Protein AF-A0A6P1BXM3-F1 (afdb_monomer)

Structure (mmCIF, N/CA/C/O backbone):
data_AF-A0A6P1BXM3-F1
#
_entry.id   AF-A0A6P1BXM3-F1
#
loop_
_atom_site.group_PDB
_atom_site.id
_atom_site.type_symbol
_atom_site.label_atom_id
_atom_site.label_alt_id
_atom_site.label_comp_id
_atom_site.label_asym_id
_atom_site.label_entity_id
_atom_site.label_seq_id
_atom_site.pdbx_PDB_ins_code
_atom_site.Cartn_x
_atom_site.Cartn_y
_atom_site.Cartn_z
_atom_site.occupancy
_atom_site.B_iso_or_equiv
_atom_site.auth_seq_id
_atom_site.auth_comp_id
_atom_site.auth_asym_id
_atom_site.auth_atom_id
_atom_site.pdbx_PDB_model_num
ATOM 1 N N . TRP A 1 1 ? -7.450 8.785 0.735 1.00 95.38 1 TRP A N 1
ATOM 2 C CA . TRP A 1 1 ? -7.466 8.305 2.133 1.00 95.38 1 TRP A CA 1
ATOM 3 C C . TRP A 1 1 ? -8.852 7.802 2.511 1.00 95.38 1 TRP A C 1
ATOM 5 O O . TRP A 1 1 ? -9.798 8.572 2.406 1.00 95.38 1 TRP A O 1
ATOM 15 N N . LYS A 1 2 ? -8.980 6.552 2.964 1.00 97.00 2 LYS A N 1
ATOM 16 C CA . LYS A 1 2 ? -10.224 5.918 3.433 1.00 97.00 2 LYS A CA 1
ATOM 17 C C . LYS A 1 2 ? -10.027 5.392 4.855 1.00 97.00 2 LYS A C 1
ATOM 19 O O . LYS A 1 2 ? -8.954 4.881 5.160 1.00 97.00 2 LYS A O 1
ATOM 24 N N . ALA A 1 3 ? -11.024 5.534 5.725 1.00 96.62 3 ALA A N 1
ATOM 25 C CA . ALA A 1 3 ? -10.981 4.922 7.052 1.00 96.62 3 ALA A CA 1
ATOM 26 C C . ALA A 1 3 ? -11.148 3.400 6.921 1.00 96.62 3 ALA A C 1
ATOM 28 O O . ALA A 1 3 ? -12.056 2.940 6.231 1.00 96.62 3 ALA A O 1
ATOM 29 N N . VAL A 1 4 ? -10.274 2.626 7.564 1.00 96.44 4 VAL A N 1
ATOM 30 C CA . VAL A 1 4 ? -10.282 1.157 7.504 1.00 96.44 4 VAL A CA 1
ATOM 31 C C . VAL A 1 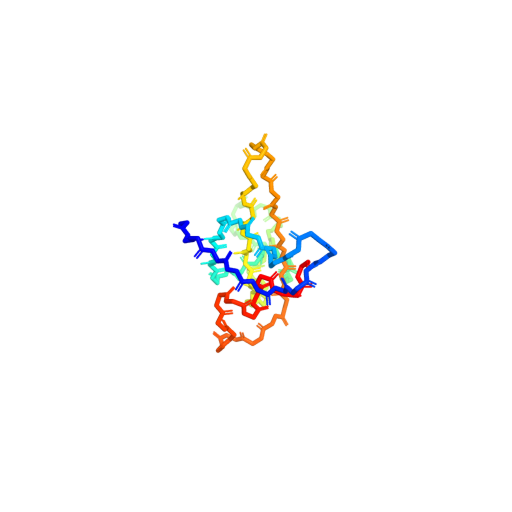4 ? -10.225 0.596 8.922 1.00 96.44 4 VAL A C 1
ATOM 33 O O . VAL A 1 4 ? -9.585 1.174 9.798 1.00 96.44 4 VAL A O 1
ATOM 36 N N . SER A 1 5 ? -10.883 -0.546 9.147 1.00 94.75 5 SER A N 1
ATOM 37 C CA . SER A 1 5 ? -10.649 -1.392 10.322 1.00 94.75 5 SER A CA 1
ATOM 38 C C . SER A 1 5 ? -10.329 -2.822 9.885 1.00 94.75 5 SER A C 1
ATOM 40 O O . SER A 1 5 ? -11.120 -3.437 9.166 1.00 94.75 5 SER A O 1
ATOM 42 N N . TRP A 1 6 ? -9.166 -3.358 10.264 1.00 91.94 6 TRP A N 1
ATOM 43 C CA . TRP A 1 6 ? -8.609 -4.540 9.584 1.00 91.94 6 TRP A CA 1
ATOM 44 C C . TRP A 1 6 ? -8.249 -5.716 10.499 1.00 91.94 6 TRP A C 1
ATOM 46 O O . TRP A 1 6 ? -8.615 -6.837 10.156 1.00 91.94 6 TRP A O 1
ATOM 56 N N . ARG A 1 7 ? -7.642 -5.493 11.673 1.00 89.50 7 ARG A N 1
ATOM 57 C CA . ARG A 1 7 ? -7.295 -6.546 12.655 1.00 89.50 7 ARG A CA 1
ATOM 58 C C . ARG A 1 7 ? -7.918 -6.279 14.025 1.00 89.50 7 ARG A C 1
ATOM 60 O O . ARG A 1 7 ? -8.166 -5.126 14.376 1.00 89.50 7 ARG A O 1
ATOM 67 N N . SER A 1 8 ? -8.142 -7.335 14.803 1.00 92.06 8 SER A N 1
ATOM 68 C CA . SER A 1 8 ? -8.476 -7.229 16.229 1.00 92.06 8 SER A CA 1
ATOM 69 C C . SER A 1 8 ? -7.192 -7.032 17.032 1.00 92.06 8 SER A C 1
ATOM 71 O O . SER A 1 8 ? -6.305 -7.877 16.981 1.00 92.06 8 SER A O 1
ATOM 73 N N . GLY A 1 9 ? -7.074 -5.904 17.730 1.00 88.75 9 GLY A N 1
ATOM 74 C CA . GLY A 1 9 ? -6.015 -5.653 18.705 1.00 88.75 9 GLY A CA 1
ATOM 75 C C . GLY A 1 9 ? -6.497 -5.902 20.135 1.00 88.75 9 GLY A C 1
ATOM 76 O O . GLY A 1 9 ? -7.672 -6.176 20.375 1.00 88.75 9 GLY A O 1
ATOM 77 N N . THR A 1 10 ? -5.598 -5.743 21.106 1.00 91.56 10 THR A N 1
ATOM 78 C CA . THR A 1 10 ? -5.893 -5.945 22.538 1.00 91.56 10 THR A CA 1
ATOM 79 C C . THR A 1 10 ? -6.889 -4.933 23.108 1.00 91.56 10 THR A C 1
ATOM 81 O O . THR A 1 10 ? -7.577 -5.225 24.078 1.00 91.56 10 THR A O 1
ATOM 84 N N . LYS A 1 11 ? -7.008 -3.753 22.487 1.00 90.69 11 LYS A N 1
ATOM 85 C CA . LYS A 1 11 ? -7.960 -2.689 22.859 1.00 90.69 11 LYS A CA 1
ATOM 86 C C . LYS A 1 11 ? -9.116 -2.550 21.856 1.00 90.69 11 LYS A C 1
ATOM 88 O O . LYS A 1 11 ? -9.688 -1.474 21.705 1.00 90.69 11 LYS A O 1
ATOM 93 N N . GLY A 1 12 ? -9.433 -3.625 21.134 1.00 91.31 12 GLY A N 1
ATOM 94 C CA . GLY A 1 12 ? -10.446 -3.645 20.078 1.00 91.31 12 GLY A CA 1
ATOM 95 C C . GLY A 1 12 ? -9.854 -3.561 18.670 1.00 91.31 12 GLY A C 1
ATOM 96 O O . GLY A 1 12 ? -8.645 -3.670 18.466 1.00 91.31 12 GLY A O 1
ATOM 97 N N . ARG A 1 13 ? -10.719 -3.410 17.660 1.00 92.00 13 ARG A N 1
ATOM 98 C CA . ARG A 1 13 ? -10.288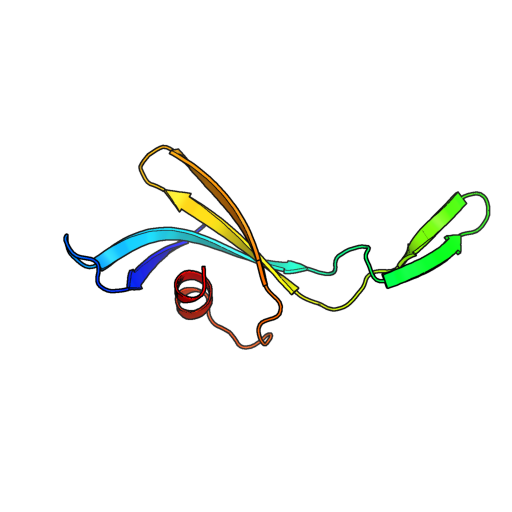 -3.375 16.251 1.00 92.00 13 ARG A CA 1
ATOM 99 C C . ARG A 1 13 ? -9.372 -2.183 15.981 1.00 92.00 13 ARG A C 1
ATOM 101 O O . ARG A 1 13 ? -9.716 -1.053 16.323 1.00 92.00 13 ARG A O 1
ATOM 108 N N . LEU A 1 14 ? -8.262 -2.431 15.288 1.00 92.31 14 LEU A N 1
ATOM 109 C CA . LEU A 1 14 ? -7.375 -1.383 14.789 1.00 92.31 14 LEU A CA 1
ATOM 110 C C . LEU A 1 14 ? -8.120 -0.503 13.782 1.00 92.31 14 LEU A C 1
ATOM 112 O O . LEU A 1 14 ? -8.892 -1.010 12.963 1.00 92.31 14 LEU A O 1
ATOM 116 N N . LYS A 1 15 ? -7.893 0.811 13.866 1.00 94.12 15 LYS A N 1
ATOM 117 C CA . LYS A 1 15 ? -8.508 1.834 13.013 1.00 94.12 15 LYS A CA 1
ATOM 118 C C . LYS A 1 15 ? -7.475 2.899 12.647 1.00 94.12 15 LYS A C 1
ATOM 120 O O . LYS A 1 15 ? -6.761 3.390 13.515 1.00 94.12 15 LYS A O 1
ATOM 125 N N . ALA A 1 16 ? -7.427 3.262 11.372 1.00 95.62 16 ALA A N 1
ATOM 126 C CA . ALA A 1 16 ? -6.575 4.299 10.796 1.00 95.62 16 ALA A CA 1
ATOM 127 C C . ALA A 1 16 ? -7.095 4.645 9.391 1.00 95.62 16 ALA A C 1
ATOM 129 O O . ALA A 1 16 ? -8.054 4.038 8.896 1.00 95.62 16 ALA A O 1
ATOM 130 N N . ARG A 1 17 ? -6.483 5.641 8.748 1.00 97.44 17 ARG A N 1
ATOM 131 C CA . ARG A 1 17 ? -6.792 6.015 7.367 1.00 97.44 17 ARG A CA 1
ATOM 132 C C . ARG A 1 17 ? -5.719 5.469 6.441 1.00 97.44 17 ARG A C 1
ATOM 134 O O . ARG A 1 17 ? -4.540 5.697 6.672 1.00 97.44 17 ARG A O 1
ATOM 141 N N . PHE A 1 18 ? -6.143 4.821 5.366 1.00 97.56 18 PHE A N 1
ATOM 142 C CA . PHE A 1 1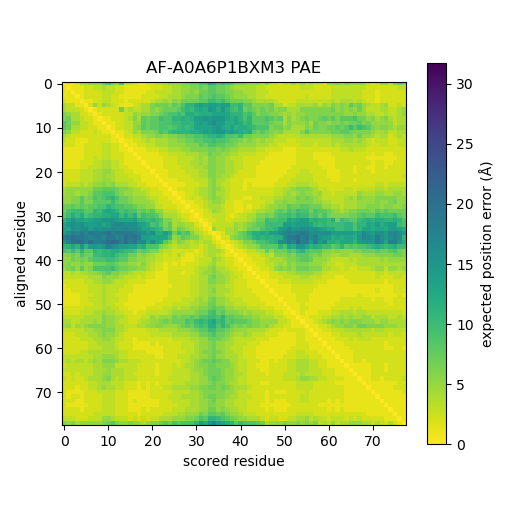8 ? -5.251 4.252 4.366 1.00 97.56 18 PHE A CA 1
ATOM 143 C C . PHE A 1 18 ? -5.456 4.870 2.990 1.00 97.56 18 PHE A C 1
ATOM 145 O O . PHE A 1 18 ? -6.556 5.299 2.629 1.00 97.56 18 PHE A O 1
ATOM 152 N N . ALA A 1 19 ? -4.393 4.908 2.204 1.00 97.81 19 ALA A N 1
ATOM 153 C CA . ALA A 1 19 ? -4.435 5.133 0.767 1.00 97.81 19 ALA A CA 1
ATOM 154 C C . ALA A 1 19 ? -3.530 4.098 0.102 1.00 97.81 19 ALA A C 1
ATOM 156 O O . ALA A 1 19 ? -2.530 3.704 0.691 1.00 97.81 19 ALA A O 1
ATOM 157 N N . ALA A 1 20 ? -3.884 3.654 -1.098 1.00 97.88 20 ALA A N 1
ATOM 158 C CA . ALA A 1 20 ? -3.058 2.731 -1.857 1.00 97.88 20 ALA A CA 1
ATOM 159 C C . ALA A 1 20 ? -3.074 3.122 -3.333 1.00 97.88 20 ALA A C 1
ATOM 161 O O . ALA A 1 20 ? -4.116 3.540 -3.846 1.00 97.88 20 ALA A O 1
ATOM 162 N N . LEU A 1 21 ? -1.925 2.989 -3.987 1.00 98.00 21 LEU A N 1
ATOM 163 C CA . LEU A 1 21 ? -1.750 3.214 -5.416 1.00 98.00 21 LEU A CA 1
ATOM 164 C C . LEU A 1 21 ? -0.824 2.139 -5.990 1.00 98.00 21 LEU A C 1
ATOM 166 O O . LEU A 1 21 ? 0.153 1.759 -5.344 1.00 98.00 21 LEU A O 1
ATOM 170 N N . ARG A 1 22 ? -1.118 1.669 -7.205 1.00 97.44 22 ARG A N 1
ATOM 171 C CA . ARG A 1 22 ? -0.184 0.847 -7.979 1.00 97.44 22 ARG A CA 1
ATOM 172 C C . ARG A 1 22 ? 0.861 1.750 -8.623 1.00 97.44 22 ARG A C 1
ATOM 174 O O . ARG A 1 22 ? 0.507 2.691 -9.329 1.00 97.44 22 ARG A O 1
ATOM 181 N N . VAL A 1 23 ? 2.130 1.478 -8.347 1.00 97.19 23 VAL A N 1
ATOM 182 C CA . VAL A 1 23 ? 3.280 2.254 -8.827 1.00 97.19 23 VAL A CA 1
ATOM 183 C C . VAL A 1 23 ? 4.327 1.320 -9.425 1.00 97.19 23 VAL A C 1
ATOM 185 O O . VAL A 1 23 ? 4.318 0.126 -9.144 1.00 97.19 23 VAL A O 1
ATOM 188 N N . ARG A 1 24 ? 5.250 1.868 -10.216 1.00 96.81 24 ARG A N 1
ATOM 189 C CA . ARG A 1 24 ? 6.489 1.194 -10.623 1.00 96.81 24 ARG A CA 1
ATOM 190 C C . ARG A 1 24 ? 7.656 1.995 -10.075 1.00 96.81 24 ARG A C 1
ATOM 192 O O . ARG A 1 24 ? 7.719 3.205 -10.299 1.00 96.81 24 ARG A O 1
ATOM 199 N N . THR A 1 25 ? 8.532 1.348 -9.323 1.00 93.38 25 THR A N 1
ATOM 200 C CA . THR A 1 25 ? 9.756 1.969 -8.816 1.00 93.38 25 THR A CA 1
ATOM 201 C C . THR A 1 25 ? 10.793 2.067 -9.924 1.00 93.38 25 THR A C 1
ATOM 203 O O . THR A 1 25 ? 10.763 1.304 -10.879 1.00 93.38 25 THR A O 1
ATOM 206 N N . ALA A 1 26 ? 11.699 3.039 -9.843 1.00 93.25 26 ALA A N 1
ATOM 207 C CA . ALA A 1 26 ? 12.825 3.137 -10.770 1.00 93.25 26 ALA A CA 1
ATOM 208 C C . ALA A 1 26 ? 13.976 2.233 -10.294 1.00 93.25 26 ALA A C 1
ATOM 210 O O . ALA A 1 26 ? 15.070 2.707 -10.010 1.00 93.25 26 ALA A O 1
ATOM 211 N N . ASP A 1 27 ? 13.690 0.945 -10.116 1.00 91.06 27 ASP A N 1
ATOM 212 C CA . ASP A 1 27 ? 14.622 -0.106 -9.690 1.00 91.06 27 ASP A CA 1
ATOM 213 C C . ASP A 1 27 ? 14.847 -1.166 -10.782 1.00 91.06 27 ASP A C 1
ATOM 215 O O . ASP A 1 27 ? 15.545 -2.155 -10.561 1.00 91.06 27 ASP A O 1
ATOM 219 N N . GLY A 1 28 ? 14.300 -0.943 -11.981 1.00 92.69 28 GLY A N 1
ATOM 220 C CA . GLY A 1 28 ? 14.604 -1.734 -13.165 1.00 92.69 28 GLY A CA 1
ATOM 221 C C . GLY A 1 28 ? 16.052 -1.545 -13.641 1.00 92.69 28 GLY A C 1
ATOM 222 O O . GLY A 1 28 ? 16.811 -0.740 -13.086 1.00 92.69 28 GLY A O 1
ATOM 223 N N . PRO A 1 29 ? 16.473 -2.277 -14.685 1.00 92.81 29 PRO A N 1
ATOM 224 C CA . PRO A 1 29 ? 17.844 -2.213 -15.176 1.00 92.81 29 PRO A CA 1
ATOM 225 C C . PRO A 1 29 ? 18.225 -0.786 -15.619 1.00 92.81 29 PRO A C 1
ATOM 227 O O . PRO A 1 29 ? 17.384 -0.064 -16.168 1.00 92.81 29 PRO A O 1
ATOM 230 N N . PRO A 1 30 ? 19.480 -0.359 -15.384 1.00 93.19 30 PRO A N 1
ATOM 231 C CA . PRO A 1 30 ? 19.953 0.947 -15.819 1.00 93.19 30 PRO A CA 1
ATOM 232 C C . PRO A 1 30 ? 20.121 0.992 -17.343 1.00 93.19 30 PRO A C 1
ATOM 234 O O . PRO A 1 30 ? 20.624 0.050 -17.958 1.00 93.19 30 PRO A O 1
ATOM 237 N N . GLN A 1 31 ? 19.729 2.110 -17.950 1.00 90.94 31 GLN A N 1
ATOM 238 C CA . GLN A 1 31 ? 19.889 2.386 -19.372 1.00 90.94 31 GLN A CA 1
ATOM 239 C C . GLN A 1 31 ? 20.382 3.821 -19.589 1.00 90.94 31 GLN A C 1
ATOM 241 O O . GLN A 1 31 ? 19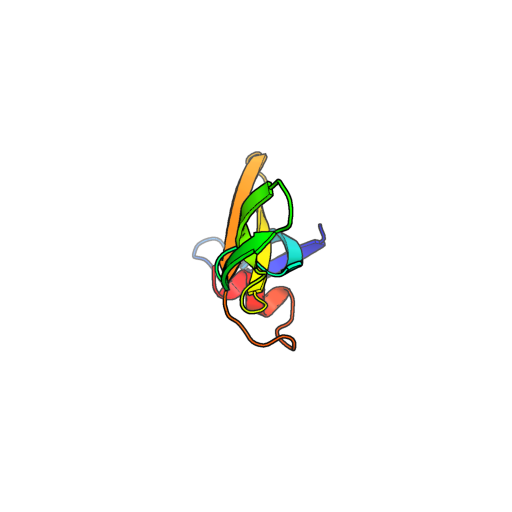.959 4.757 -18.908 1.00 90.94 31 GLN A O 1
ATOM 246 N N . ARG A 1 32 ? 21.248 4.019 -20.591 1.00 88.94 32 ARG A N 1
ATOM 247 C CA . ARG A 1 32 ? 21.638 5.360 -21.044 1.00 88.94 32 ARG A CA 1
ATOM 248 C C . ARG A 1 32 ? 20.536 5.962 -21.915 1.00 88.94 32 ARG A C 1
ATOM 250 O O . ARG A 1 32 ? 20.104 5.332 -22.880 1.00 88.94 32 ARG A O 1
ATOM 257 N N . ILE A 1 33 ? 20.099 7.176 -21.588 1.00 85.19 33 ILE A N 1
ATOM 258 C CA . ILE A 1 33 ? 18.989 7.859 -22.263 1.00 85.19 33 ILE A CA 1
ATOM 259 C C . ILE A 1 33 ? 19.534 9.121 -22.944 1.00 85.19 33 ILE A C 1
ATOM 261 O O . ILE A 1 33 ? 19.608 10.171 -22.324 1.00 85.19 33 ILE A O 1
ATOM 265 N N . TRP A 1 34 ? 19.865 9.027 -24.239 1.00 85.81 34 TRP A N 1
ATOM 266 C CA . TRP A 1 34 ? 20.354 10.146 -25.064 1.00 85.81 34 TRP A CA 1
ATOM 267 C C . TRP A 1 34 ? 21.567 10.853 -24.429 1.00 85.81 34 TRP A C 1
ATOM 269 O O . TRP A 1 34 ? 22.613 10.231 -24.231 1.00 85.81 34 TRP A O 1
ATOM 279 N N . A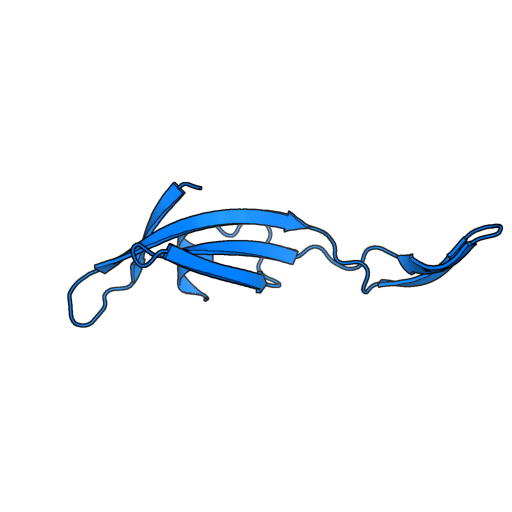SP A 1 35 ? 21.428 12.147 -24.144 1.00 88.69 35 ASP A N 1
ATOM 280 C CA . ASP A 1 35 ? 22.382 13.014 -23.459 1.00 88.69 35 ASP A CA 1
ATOM 281 C C . ASP A 1 35 ? 22.299 12.886 -21.929 1.00 88.69 35 ASP A C 1
ATOM 283 O O . ASP A 1 35 ? 23.219 13.295 -21.220 1.00 88.69 35 ASP A O 1
ATOM 287 N N . LYS A 1 36 ? 21.232 12.270 -21.403 1.00 77.62 36 LYS A N 1
ATOM 288 C CA . LYS A 1 36 ? 21.108 11.937 -19.984 1.00 77.62 36 LYS A CA 1
ATOM 289 C C . LYS A 1 36 ? 21.959 10.708 -19.661 1.00 77.62 36 LYS A C 1
ATOM 291 O O . LYS A 1 36 ? 22.077 9.760 -20.441 1.00 77.62 36 LYS A O 1
ATOM 296 N N . GLY A 1 37 ? 22.566 10.741 -18.474 1.00 84.88 37 GLY A N 1
ATOM 297 C CA . GLY A 1 37 ? 23.372 9.646 -17.934 1.00 84.88 37 GLY A CA 1
ATOM 298 C C . GLY A 1 37 ? 22.576 8.354 -17.709 1.00 84.88 37 GLY A C 1
ATOM 299 O O . GLY A 1 37 ? 21.443 8.202 -18.163 1.00 84.88 37 GLY A O 1
ATOM 300 N N . GLN A 1 38 ? 23.175 7.401 -16.996 1.00 88.38 38 GLN A N 1
ATOM 301 C CA . GLN A 1 38 ? 22.504 6.146 -16.645 1.00 88.38 38 GLN A CA 1
ATOM 302 C C . GLN A 1 38 ? 21.250 6.425 -15.806 1.00 88.38 38 GLN A C 1
ATOM 304 O O . GLN A 1 38 ? 21.339 7.044 -14.746 1.00 88.38 38 GLN A O 1
ATOM 309 N N . GLN A 1 39 ? 20.090 5.975 -16.283 1.00 90.94 39 GLN A N 1
ATOM 310 C CA . GLN A 1 39 ? 18.820 6.053 -15.567 1.00 90.94 39 GLN A CA 1
ATOM 311 C C . GLN A 1 39 ? 18.239 4.658 -15.382 1.00 90.94 39 GLN A C 1
ATOM 313 O O . GLN A 1 39 ? 18.258 3.849 -16.306 1.00 90.94 39 GLN A O 1
ATOM 318 N N . HIS A 1 40 ? 17.698 4.383 -14.199 1.00 91.75 40 HIS A N 1
ATOM 319 C CA . HIS A 1 40 ? 16.950 3.155 -13.968 1.00 91.75 40 HIS A CA 1
ATOM 320 C C . HIS A 1 40 ? 15.602 3.211 -14.683 1.00 91.75 40 HIS A C 1
ATOM 322 O O . HIS A 1 40 ? 14.853 4.184 -14.551 1.00 91.75 40 HIS A O 1
ATOM 328 N N . LEU A 1 41 ? 15.291 2.157 -15.433 1.00 92.56 41 LEU A N 1
ATOM 329 C CA . LEU A 1 41 ? 13.961 1.967 -15.998 1.00 92.56 41 LEU A CA 1
ATOM 330 C C . LEU A 1 41 ? 12.943 1.641 -14.887 1.00 92.56 41 LEU A C 1
ATOM 332 O O . LEU A 1 41 ? 13.332 1.201 -13.801 1.00 92.56 41 LEU A O 1
ATOM 336 N N . PRO A 1 42 ? 11.633 1.828 -15.135 1.00 94.56 42 PRO A N 1
ATOM 337 C CA . PRO A 1 42 ? 10.607 1.330 -14.230 1.00 94.56 42 PRO A CA 1
ATOM 338 C C . PRO A 1 42 ? 10.724 -0.190 -14.066 1.00 94.56 42 PRO A C 1
ATOM 340 O O . PRO A 1 42 ? 10.742 -0.919 -15.059 1.00 94.56 42 PRO A O 1
ATOM 343 N N . GLY A 1 43 ? 10.797 -0.652 -12.823 1.00 93.62 43 GLY A N 1
ATOM 344 C CA . GLY A 1 43 ? 10.753 -2.058 -12.456 1.00 93.62 43 GLY A CA 1
ATOM 345 C C . GLY A 1 43 ? 9.329 -2.609 -12.432 1.00 93.62 43 GLY A C 1
ATOM 346 O O . GLY A 1 43 ? 8.408 -2.103 -13.095 1.00 93.62 43 GLY A O 1
ATOM 347 N N . ASP A 1 44 ? 9.159 -3.666 -11.645 1.00 95.06 44 ASP A N 1
ATOM 348 C CA . ASP A 1 44 ? 7.873 -4.326 -11.475 1.00 95.06 44 ASP A CA 1
ATOM 349 C C . ASP A 1 44 ? 6.877 -3.443 -10.721 1.00 95.06 44 ASP A C 1
ATOM 351 O O . ASP A 1 44 ? 7.211 -2.522 -9.972 1.00 95.06 44 ASP A O 1
ATOM 355 N N . GLU A 1 45 ? 5.596 -3.712 -10.945 1.00 96.44 45 GLU A N 1
ATOM 356 C CA . GLU A 1 45 ? 4.552 -2.964 -10.271 1.00 96.44 45 GLU A CA 1
ATOM 357 C C . GLU A 1 45 ? 4.379 -3.402 -8.812 1.00 96.44 45 GLU A C 1
ATOM 359 O O . GLU A 1 45 ? 4.103 -4.569 -8.513 1.00 96.44 45 GLU A O 1
ATOM 364 N N . ALA A 1 46 ? 4.361 -2.424 -7.913 1.00 97.25 46 ALA A N 1
ATOM 365 C CA . ALA A 1 46 ? 4.161 -2.596 -6.482 1.00 97.25 46 ALA A CA 1
ATOM 366 C C . ALA A 1 46 ? 2.992 -1.744 -5.964 1.00 97.25 46 ALA A C 1
ATOM 368 O O . ALA A 1 46 ? 2.504 -0.816 -6.615 1.00 97.25 46 ALA A O 1
ATOM 369 N N . TRP A 1 47 ? 2.503 -2.078 -4.774 1.00 98.19 47 TRP A N 1
ATOM 370 C CA . TRP A 1 47 ? 1.576 -1.235 -4.028 1.00 98.19 47 TRP A CA 1
ATOM 371 C C . TRP A 1 47 ? 2.350 -0.225 -3.184 1.00 98.19 47 TRP A C 1
ATOM 373 O O . TRP A 1 47 ? 3.088 -0.623 -2.286 1.00 98.19 47 TRP A O 1
ATOM 383 N N . LEU A 1 48 ? 2.130 1.070 -3.418 1.00 97.88 48 LEU A N 1
ATOM 384 C CA . LEU A 1 48 ? 2.473 2.129 -2.471 1.00 97.88 48 LEU A CA 1
ATOM 385 C C . LEU A 1 48 ? 1.294 2.322 -1.518 1.00 97.88 48 LEU A C 1
ATOM 387 O O . LEU A 1 48 ? 0.219 2.753 -1.938 1.00 97.88 48 LEU A O 1
ATOM 391 N N . ILE A 1 49 ? 1.498 2.014 -0.241 1.00 98.25 49 ILE A N 1
ATOM 392 C CA . ILE A 1 49 ? 0.473 2.081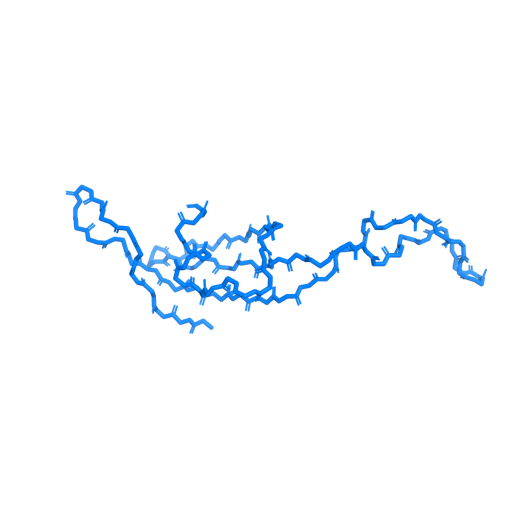 0.801 1.00 98.25 49 ILE A CA 1
ATOM 393 C C . ILE A 1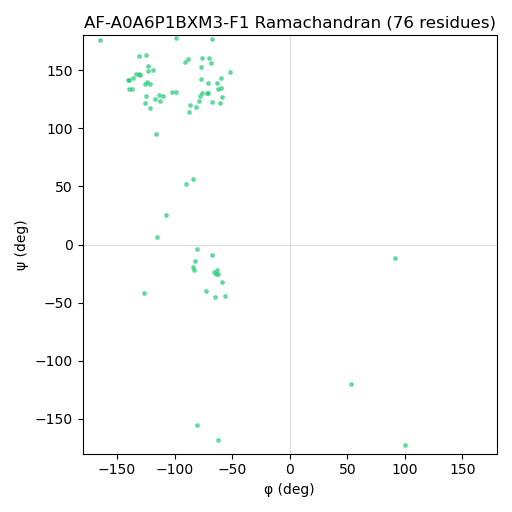 49 ? 0.842 3.201 1.768 1.00 98.25 49 ILE A C 1
ATOM 395 O O . ILE A 1 49 ? 1.919 3.195 2.354 1.00 98.25 49 IL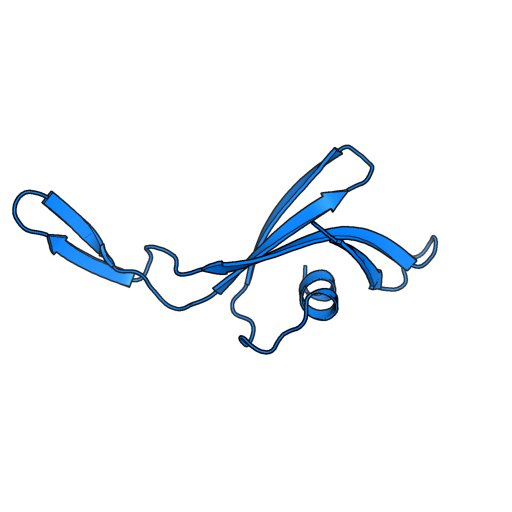E A O 1
ATOM 399 N N . GLY A 1 50 ? -0.062 4.155 1.959 1.00 98.06 50 GLY A N 1
ATOM 400 C CA . GLY A 1 50 ? 0.029 5.155 3.017 1.00 98.06 50 GLY A CA 1
ATOM 401 C C . GLY A 1 50 ? -0.847 4.766 4.203 1.00 98.06 50 GLY A C 1
ATOM 402 O O . GLY A 1 50 ? -2.031 4.484 4.018 1.00 98.06 50 GLY A O 1
ATOM 403 N N . GLU A 1 51 ? -0.294 4.820 5.413 1.00 97.44 51 GLU A N 1
ATOM 404 C CA . GLU A 1 51 ? -1.012 4.736 6.688 1.00 97.44 51 GLU A CA 1
ATOM 405 C C . GLU A 1 51 ? -0.969 6.106 7.377 1.00 97.44 51 GLU A C 1
ATOM 407 O O . GLU A 1 51 ? 0.101 6.680 7.571 1.00 97.44 51 GLU A O 1
ATOM 412 N N . GLN A 1 52 ? -2.129 6.621 7.781 1.00 97.06 52 GLN A N 1
ATOM 413 C CA . GLN A 1 52 ? -2.252 7.810 8.620 1.00 97.06 52 GLN A CA 1
ATOM 414 C C . GLN A 1 52 ? -2.999 7.456 9.909 1.00 97.06 52 GLN A C 1
ATOM 416 O O . GLN A 1 52 ? -4.185 7.100 9.884 1.00 97.06 52 GLN A O 1
ATOM 421 N N . ARG A 1 53 ? -2.311 7.600 11.045 1.00 92.38 53 ARG A N 1
ATOM 422 C CA . ARG A 1 53 ? -2.861 7.338 12.381 1.00 92.38 53 ARG A CA 1
ATOM 423 C C . ARG A 1 53 ? -3.527 8.574 12.971 1.00 92.38 53 ARG A C 1
ATOM 425 O O . ARG A 1 53 ? -3.246 9.706 12.581 1.00 92.38 53 ARG A O 1
ATOM 432 N N . ALA A 1 54 ? -4.396 8.350 13.955 1.00 89.56 54 ALA A N 1
ATOM 433 C CA . ALA A 1 54 ? -5.054 9.428 14.693 1.00 89.56 54 ALA A CA 1
ATOM 434 C C . ALA A 1 54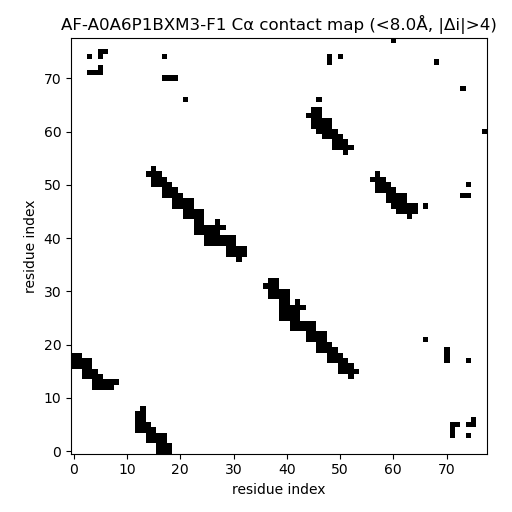 ? -4.059 10.315 15.467 1.00 89.56 54 ALA A C 1
ATOM 436 O O . ALA A 1 54 ? -4.336 11.489 15.674 1.00 89.56 54 ALA A O 1
ATOM 437 N N . SER A 1 55 ? -2.888 9.777 15.829 1.00 90.56 55 SER A N 1
ATOM 438 C CA . SER A 1 55 ? -1.784 10.527 16.444 1.00 90.56 55 SER A CA 1
ATOM 439 C C . SER A 1 55 ? -1.124 11.548 15.508 1.00 90.56 55 SER A C 1
ATOM 441 O O . SER A 1 55 ? -0.280 12.314 15.954 1.00 90.56 55 SER A O 1
ATOM 443 N N . GLY A 1 56 ? -1.458 11.549 14.212 1.00 92.06 56 GLY A N 1
ATOM 444 C CA . GLY A 1 56 ? -0.812 12.384 13.197 1.00 92.06 56 GLY A CA 1
ATOM 445 C C . GLY A 1 56 ? 0.380 11.717 12.506 1.00 92.06 56 GLY A C 1
ATOM 446 O O . GLY A 1 56 ? 0.814 12.201 11.461 1.00 92.06 56 GLY A O 1
ATOM 447 N N . GLU A 1 57 ? 0.857 10.581 13.023 1.00 95.56 57 GLU A N 1
ATOM 448 C CA . GLU A 1 57 ? 1.902 9.776 12.388 1.00 95.56 57 GLU A CA 1
ATOM 449 C C . GLU A 1 57 ? 1.464 9.314 10.989 1.00 95.56 57 GLU A C 1
ATOM 451 O O . GLU A 1 57 ? 0.336 8.841 10.793 1.00 95.56 57 GLU A O 1
ATOM 456 N N . LYS A 1 58 ? 2.378 9.443 10.022 1.00 96.69 58 LYS A N 1
ATOM 457 C CA . LYS A 1 58 ? 2.205 8.972 8.649 1.00 96.69 58 LYS A CA 1
ATOM 458 C C . LYS A 1 58 ? 3.349 8.043 8.280 1.00 96.69 58 LYS A C 1
ATOM 460 O O . LYS A 1 58 ? 4.510 8.421 8.409 1.00 96.69 58 LYS A O 1
ATOM 465 N N . LYS A 1 59 ? 3.007 6.859 7.786 1.00 97.19 59 LYS A N 1
ATOM 466 C CA . LYS A 1 59 ? 3.958 5.870 7.279 1.00 97.19 59 LYS A CA 1
ATOM 467 C C . LYS A 1 59 ? 3.620 5.510 5.844 1.00 97.19 59 LYS A C 1
ATOM 469 O O . LYS A 1 59 ? 2.454 5.541 5.448 1.00 97.19 59 LYS A O 1
ATOM 474 N N . TYR A 1 60 ? 4.652 5.177 5.082 1.00 97.38 60 TYR A N 1
ATOM 475 C CA . TYR A 1 60 ? 4.527 4.715 3.710 1.00 97.38 60 TYR A CA 1
ATOM 476 C C . TYR A 1 60 ? 5.250 3.385 3.569 1.00 97.38 60 TYR A C 1
ATOM 478 O O . TYR A 1 60 ? 6.339 3.205 4.111 1.00 97.38 60 TYR A O 1
ATOM 486 N N . TYR A 1 61 ? 4.622 2.472 2.845 1.00 97.06 61 TYR A N 1
ATOM 487 C CA . TYR A 1 61 ? 5.084 1.110 2.648 1.00 97.06 61 TYR A CA 1
ATOM 488 C C . TYR A 1 61 ? 5.046 0.781 1.163 1.00 97.06 61 TYR A C 1
ATOM 490 O O . TYR A 1 61 ? 4.148 1.234 0.450 1.00 97.06 61 TYR A O 1
ATOM 498 N N . LEU A 1 62 ? 5.995 -0.037 0.722 1.00 96.75 62 LEU A N 1
ATOM 499 C CA . LEU A 1 62 ? 6.007 -0.618 -0.611 1.00 96.75 62 LEU A CA 1
ATOM 500 C C . LEU A 1 62 ? 5.819 -2.131 -0.477 1.00 96.75 62 LEU A C 1
ATOM 502 O O . LEU A 1 62 ? 6.517 -2.761 0.316 1.00 96.75 62 LEU A O 1
ATOM 506 N N . ALA A 1 63 ? 4.861 -2.703 -1.207 1.00 96.12 63 ALA A N 1
ATOM 507 C CA . ALA A 1 63 ? 4.531 -4.123 -1.106 1.00 96.12 63 ALA A CA 1
ATOM 508 C C . ALA A 1 63 ? 4.316 -4.779 -2.477 1.00 96.12 63 ALA A C 1
ATOM 510 O O . ALA A 1 63 ? 3.543 -4.289 -3.304 1.00 96.12 63 ALA A O 1
ATOM 511 N N . ASN A 1 64 ? 4.922 -5.952 -2.669 1.00 95.38 64 ASN A N 1
ATOM 512 C CA . ASN A 1 64 ? 4.823 -6.758 -3.892 1.00 95.38 64 ASN A CA 1
ATOM 513 C C . ASN A 1 64 ? 3.639 -7.739 -3.821 1.00 95.38 64 ASN A C 1
ATOM 515 O O . ASN A 1 64 ? 3.795 -8.946 -3.980 1.00 95.38 64 ASN A O 1
ATOM 519 N N . LEU A 1 65 ? 2.449 -7.218 -3.514 1.00 96.56 65 LEU A N 1
ATOM 520 C CA . LEU A 1 65 ? 1.208 -7.998 -3.454 1.00 96.56 65 LEU A CA 1
ATOM 521 C C . LEU A 1 65 ? 0.478 -7.996 -4.809 1.00 96.56 65 LEU A C 1
ATOM 523 O O . LEU A 1 65 ? 0.663 -7.058 -5.592 1.00 96.56 65 LEU A O 1
ATOM 527 N N . PRO A 1 66 ? -0.382 -8.998 -5.085 1.00 97.19 66 PRO A N 1
ATOM 528 C CA . PRO A 1 66 ? -1.177 -9.042 -6.310 1.00 97.19 66 PRO A CA 1
ATOM 529 C C . PRO A 1 66 ? -1.968 -7.752 -6.573 1.00 97.19 66 PRO A C 1
ATOM 531 O O . PRO A 1 66 ? -2.458 -7.087 -5.658 1.00 97.19 66 PRO A O 1
ATOM 534 N N . ALA A 1 67 ? -2.169 -7.414 -7.847 1.00 96.94 67 ALA A N 1
ATOM 535 C CA . ALA A 1 67 ? -2.942 -6.230 -8.239 1.00 96.94 67 ALA A CA 1
ATOM 536 C C . ALA A 1 67 ? -4.422 -6.297 -7.806 1.00 96.94 67 ALA A C 1
ATOM 538 O O . ALA A 1 67 ? -5.073 -5.267 -7.664 1.00 96.94 67 ALA A O 1
ATOM 539 N N . SER A 1 68 ? -4.947 -7.501 -7.565 1.00 96.94 68 SER A N 1
ATOM 540 C CA . SER A 1 68 ? -6.305 -7.735 -7.068 1.00 96.94 68 SER A CA 1
ATOM 541 C C . SER A 1 68 ? -6.455 -7.557 -5.552 1.00 96.94 68 SER A C 1
ATOM 543 O O . SER A 1 68 ? -7.568 -7.675 -5.041 1.00 96.94 68 SER A O 1
ATOM 545 N N . THR A 1 69 ? -5.371 -7.290 -4.812 1.00 97.75 69 THR A N 1
ATOM 546 C CA . THR A 1 69 ? -5.438 -7.125 -3.356 1.00 97.75 69 THR A CA 1
ATOM 547 C C . THR A 1 69 ? -6.219 -5.866 -2.979 1.00 97.75 69 THR A C 1
ATOM 549 O O . THR A 1 69 ? -5.872 -4.751 -3.365 1.00 97.75 69 THR A O 1
ATOM 552 N N . ASP A 1 70 ? -7.276 -6.041 -2.189 1.00 96.62 70 ASP A N 1
ATOM 553 C CA . ASP A 1 70 ? -8.108 -4.938 -1.725 1.00 96.62 70 ASP A CA 1
ATOM 554 C C . ASP A 1 70 ? -7.444 -4.135 -0.590 1.00 96.62 70 ASP A C 1
ATOM 556 O O . ASP A 1 70 ? -6.568 -4.612 0.133 1.00 96.62 70 ASP A O 1
ATOM 560 N N . LEU A 1 71 ? -7.917 -2.903 -0.382 1.00 96.38 71 LEU A N 1
ATOM 561 C CA . LEU A 1 71 ? -7.342 -1.972 0.595 1.00 96.38 71 LEU A CA 1
ATOM 562 C C . LEU A 1 71 ? -7.344 -2.494 2.043 1.00 96.38 71 LEU A C 1
ATOM 564 O O . LEU A 1 71 ? -6.455 -2.138 2.817 1.00 96.38 71 LEU A O 1
ATOM 568 N N . ARG A 1 72 ? -8.336 -3.301 2.441 1.00 95.69 72 ARG A N 1
ATOM 569 C CA . ARG A 1 72 ? -8.402 -3.851 3.802 1.00 95.69 72 ARG A CA 1
ATOM 570 C C . ARG A 1 72 ? -7.347 -4.936 3.988 1.00 95.69 72 ARG A C 1
ATOM 572 O O . ARG A 1 72 ? -6.729 -4.977 5.050 1.00 95.69 72 ARG A O 1
ATOM 579 N N . THR A 1 73 ? -7.140 -5.768 2.973 1.00 96.62 73 THR A N 1
ATOM 580 C CA . THR A 1 73 ? -6.075 -6.774 2.958 1.00 96.62 73 THR A CA 1
ATOM 581 C C . THR A 1 73 ? -4.698 -6.107 2.958 1.00 96.62 73 THR A C 1
ATOM 583 O O . THR A 1 73 ? -3.879 -6.447 3.806 1.00 96.62 73 THR A O 1
ATOM 586 N N . LEU A 1 74 ? -4.479 -5.067 2.138 1.00 96.75 74 LEU A N 1
ATOM 587 C CA . LEU A 1 74 ? -3.236 -4.273 2.157 1.00 96.75 74 LEU A CA 1
ATOM 588 C C . LEU A 1 74 ? -2.941 -3.691 3.550 1.00 96.75 74 LEU A C 1
ATOM 590 O O . LEU A 1 74 ? -1.820 -3.784 4.042 1.00 96.75 74 LEU A O 1
ATOM 594 N N . ALA A 1 75 ? -3.955 -3.133 4.218 1.00 95.81 75 ALA A N 1
ATOM 595 C CA . ALA A 1 75 ? -3.815 -2.601 5.575 1.00 95.81 75 ALA A CA 1
ATOM 596 C C . ALA A 1 75 ? -3.462 -3.679 6.618 1.00 95.81 75 ALA A C 1
ATOM 598 O O . ALA A 1 75 ? -2.892 -3.365 7.661 1.00 95.81 75 ALA A O 1
ATOM 599 N N . ALA A 1 76 ? -3.814 -4.944 6.368 1.00 94.75 76 ALA A N 1
ATOM 600 C CA . ALA A 1 76 ? -3.537 -6.054 7.274 1.00 94.75 76 ALA A CA 1
ATOM 601 C C . ALA A 1 76 ? -2.144 -6.665 7.129 1.00 94.75 76 ALA A C 1
ATOM 603 O O . ALA A 1 76 ? -1.701 -7.323 8.073 1.00 94.75 76 ALA A O 1
ATOM 604 N N . THR A 1 77 ? -1.468 -6.439 6.001 1.00 92.88 77 THR A N 1
ATOM 605 C CA . THR A 1 77 ? -0.114 -6.949 5.741 1.00 92.88 77 THR A CA 1
ATOM 606 C C . THR A 1 77 ? 0.987 -6.078 6.350 1.00 92.88 77 THR A C 1
ATOM 608 O O . THR A 1 77 ? 2.084 -6.580 6.578 1.00 92.88 77 THR A O 1
ATOM 611 N N . ILE A 1 78 ? 0.704 -4.802 6.628 1.00 87.88 78 ILE A N 1
ATOM 612 C CA . ILE A 1 78 ? 1.673 -3.862 7.212 1.00 87.88 78 ILE A CA 1
ATOM 613 C C . ILE A 1 78 ? 1.715 -3.869 8.750 1.00 87.88 78 ILE A C 1
ATOM 615 O O . ILE A 1 78 ? 0.766 -4.375 9.413 1.00 87.88 78 ILE A O 1
#

InterPro domains:
  IPR039365 Transposase IS701-like [PTHR33627] (1-78)

Solvent-accessible surface area (backbone atoms only — not comparable to full-atom values): 4729 Å² total; per-residue (Å²): 116,45,81,47,72,63,51,82,48,97,91,44,67,42,71,38,32,37,38,74,46,84,43,56,48,66,74,24,70,73,43,75,50,88,92,47,64,80,39,48,35,69,35,69,72,27,36,42,37,38,43,38,42,90,88,69,52,73,50,76,47,78,41,88,57,65,91,83,63,48,72,57,59,56,62,58,75,106

pLDDT: mean 93.99, std 3.85, range [77.62, 98.25]

Organism: NCBI:txid2594946

Secondary structure (DSSP, 8-state):
-EEEEEEEETTEEEEEEEEEEEEE-S-S-EEEETTEEEEEPP-SEEEEEEEE-TTS-EEEEEE---TT--HHHHHHH-

Foldseek 3Di:
DAWAFADADPVGTDIWDKDKDWDFDLPADWDQDVPDGTTRDTDDIWIWMWTAHPVRDIDIDTGPDDPPDDPSNVVVVD

Sequence (78 aa):
WKAVSWRSGTKGRLKARFAALRVRTADGPPQRIWDKGQQHLPGDEAWLIGEQRASGEKKYYLANLPASTDLRTLAATI

Mean predicted aligned error: 4.31 Å

Radius of gyration: 16.53 Å; Cα contacts (8 Å, |Δi|>4): 143; chains: 1; bounding box: 34×22×48 Å

Nearest PDB structures (foldseek):
  1e5u-assembly1_I  TM=3.425E-01  e=4.592E+00  Escherichia coli
  3oqb-assembly1_G  TM=3.849E-01  e=7.138E+00  Bradyrhizobium diazoefficiens USDA 110
  4h1z-assembly1_F  TM=3.761E-01  e=8.899E+00  Sinorhizobium meliloti 1021